Protein AF-A0A1Q6TX46-F1 (afdb_monomer_lite)

Sequence (164 aa):
MSKYYYIEENNKIIGFDTDKARLERIIAMPQYSHLEIKETERPIVNFEFADTDEYKQKQVSEREKKFRSEFFEIPNVGWYRKVPRGYSSAVESINTAFNAVSVMNSLPVDYLTFYTKPDFTKEEQCSEEWLIANQFKNKAMTKDEFMEFYTNFVTIWNNLEHLQ

Radius of gyration: 24.52 Å; chains: 1; bounding box: 48×32×68 Å

Foldseek 3Di:
DFQKKFKDDPNWTPDMDSDVVVVVVVCVDPVNVPIDIDTDPFDADPRDRCPDPVNLVVQLVVLVVVCVVQWDAQPPPAIDGQADPPGRGPVRLLVVQVVVCVVVQKRAKQSGKHFHDFPSSDPVCSDPVNRVVRIGIDHIGGNVRSVVSVVSVVVRVVVVVVVD

Secondary structure (DSSP, 8-state):
---EEEEEETTEEEEEES-HHHHHHHHTSGGGTT--EEEESS-EETTEETTSHHHHHHHHHHHHHHHHHHEEEETTTEEEESS-TTSS-HHHHHHHHHHHHHHHSEEPTTSSEEEPPP-TT-SGGGSHHHHHHTEEEPPPEEHHHHHHHHHHHHHHHHHHHTT-

Structure (mmCIF, N/CA/C/O backbone):
data_AF-A0A1Q6TX46-F1
#
_entry.id   AF-A0A1Q6TX46-F1
#
loop_
_atom_site.group_PDB
_atom_site.id
_atom_site.type_symbol
_atom_site.label_atom_id
_atom_site.label_alt_id
_atom_site.label_comp_id
_atom_site.label_asym_id
_atom_site.label_entity_id
_atom_site.label_seq_id
_atom_site.pdbx_PDB_ins_code
_atom_site.Cartn_x
_atom_site.Cartn_y
_atom_site.Cartn_z
_atom_site.occupancy
_atom_site.B_iso_or_equiv
_atom_site.auth_seq_id
_atom_site.auth_comp_id
_atom_site.auth_asym_id
_atom_site.auth_atom_id
_atom_site.pdbx_PDB_model_num
ATOM 1 N N . MET A 1 1 ? -21.840 -13.806 26.648 1.00 54.09 1 MET A N 1
ATOM 2 C CA . MET A 1 1 ? -20.919 -13.418 27.745 1.00 54.09 1 MET A CA 1
ATOM 3 C C . MET A 1 1 ? -20.291 -12.124 27.286 1.00 54.09 1 MET A C 1
ATOM 5 O O . MET A 1 1 ? -19.688 -12.133 26.220 1.00 54.09 1 MET A O 1
ATOM 9 N N . SER A 1 2 ? -20.451 -11.040 28.043 1.00 59.94 2 SER A N 1
ATOM 10 C CA . SER A 1 2 ? -19.916 -9.725 27.681 1.00 59.94 2 SER A CA 1
ATOM 11 C C . SER A 1 2 ? -18.405 -9.810 27.458 1.00 59.94 2 SER A C 1
ATOM 13 O O . SER A 1 2 ? -17.674 -10.275 28.332 1.00 59.94 2 SER A O 1
ATOM 15 N N . LYS A 1 3 ? -17.944 -9.418 26.264 1.00 83.88 3 LYS A N 1
ATOM 16 C CA . LYS A 1 3 ? -16.525 -9.497 25.876 1.00 83.88 3 LYS A CA 1
ATOM 17 C C . LYS A 1 3 ? -15.783 -8.192 26.167 1.00 83.88 3 LYS A C 1
ATOM 19 O O . LYS A 1 3 ? -14.573 -8.217 26.374 1.00 83.88 3 LYS A O 1
ATOM 24 N N . TYR A 1 4 ? -16.509 -7.076 26.203 1.00 92.25 4 TYR A N 1
ATOM 25 C CA . TYR A 1 4 ? -15.968 -5.744 26.432 1.00 92.25 4 TYR A CA 1
ATOM 26 C C . TYR A 1 4 ? -16.888 -4.929 27.343 1.00 92.25 4 TYR A C 1
ATOM 28 O O . TYR A 1 4 ? -18.115 -5.049 27.300 1.00 92.25 4 TYR A O 1
ATOM 36 N N . TYR A 1 5 ? -16.269 -4.058 28.126 1.00 94.81 5 TYR A N 1
ATOM 37 C CA . TYR A 1 5 ? -16.899 -3.004 28.905 1.00 94.81 5 TYR A CA 1
ATOM 38 C C . TYR A 1 5 ? -16.451 -1.664 28.335 1.00 94.81 5 TYR A C 1
ATOM 40 O O . TYR A 1 5 ? -15.313 -1.538 27.875 1.00 94.81 5 TYR A O 1
ATOM 48 N N . TYR A 1 6 ? -17.318 -0.657 28.357 1.00 96.06 6 TYR A N 1
ATOM 49 C CA . TYR A 1 6 ? -16.966 0.673 27.873 1.00 96.06 6 TYR A CA 1
ATOM 50 C C . TYR A 1 6 ? -17.749 1.781 28.571 1.00 96.06 6 TYR A C 1
ATOM 52 O O . TYR A 1 6 ? -18.819 1.553 29.127 1.00 96.06 6 TYR A O 1
ATOM 60 N N . ILE A 1 7 ? -17.191 2.986 28.536 1.00 95.38 7 ILE A N 1
ATOM 61 C CA . ILE A 1 7 ? -17.799 4.222 29.018 1.00 95.38 7 ILE A CA 1
ATOM 62 C C . ILE A 1 7 ? -17.943 5.151 27.816 1.00 95.38 7 ILE A C 1
ATOM 64 O O . ILE A 1 7 ? -17.030 5.268 26.991 1.00 95.38 7 ILE A O 1
ATOM 68 N N . GLU A 1 8 ? -19.087 5.814 27.721 1.00 94.25 8 GLU A N 1
ATOM 69 C CA . GLU A 1 8 ? -19.438 6.679 26.604 1.00 94.25 8 GLU A CA 1
ATOM 70 C C . GLU A 1 8 ? -19.903 8.041 27.109 1.00 94.25 8 GLU A C 1
ATOM 72 O O . GLU A 1 8 ? -20.722 8.124 28.022 1.00 94.25 8 GLU A O 1
ATOM 77 N N . GLU A 1 9 ? -19.414 9.104 26.483 1.00 93.56 9 GLU A N 1
ATOM 78 C CA . GLU A 1 9 ? -19.830 10.477 26.746 1.00 93.56 9 GLU A CA 1
ATOM 79 C C . GLU A 1 9 ? -19.992 11.207 25.407 1.00 93.56 9 GLU A C 1
ATOM 81 O O . GLU A 1 9 ? -19.149 11.081 24.519 1.00 93.56 9 GLU A O 1
ATOM 86 N N . ASN A 1 10 ? -21.088 11.952 25.228 1.00 91.75 10 ASN A N 1
ATOM 87 C CA . ASN A 1 10 ? -21.389 12.675 23.981 1.00 91.75 10 ASN A CA 1
ATOM 88 C C . ASN A 1 10 ? -21.309 11.796 22.711 1.00 91.75 10 ASN A C 1
ATOM 90 O O . ASN A 1 10 ? -20.747 12.211 21.695 1.00 91.75 10 ASN A O 1
ATOM 94 N N . ASN A 1 11 ? -21.863 10.579 22.774 1.00 88.75 11 ASN A N 1
ATOM 95 C CA . ASN A 1 11 ? -21.832 9.567 21.707 1.00 88.75 11 ASN A CA 1
ATOM 96 C C . ASN A 1 11 ? -20.417 9.134 21.269 1.00 88.75 11 ASN A C 1
ATOM 98 O O . ASN A 1 11 ? -20.208 8.729 20.124 1.00 88.75 11 ASN A O 1
ATOM 102 N N . LYS A 1 12 ? -19.420 9.254 22.155 1.00 92.19 12 LYS A N 1
ATOM 103 C CA . LYS A 1 12 ? -18.043 8.808 21.920 1.00 92.19 12 LYS A CA 1
ATOM 104 C C . LYS A 1 12 ? -17.590 7.890 23.038 1.00 92.19 12 LYS A C 1
ATOM 106 O O . LYS A 1 12 ? -17.790 8.193 24.213 1.00 92.19 12 LYS A O 1
ATOM 111 N N . ILE A 1 13 ? -16.942 6.786 22.677 1.00 94.38 13 ILE A N 1
ATOM 112 C CA . ILE A 1 13 ? -16.295 5.916 23.659 1.00 94.38 13 ILE A CA 1
ATOM 113 C C . ILE A 1 13 ? -15.096 6.682 24.222 1.00 94.38 13 ILE A C 1
ATOM 115 O O . ILE A 1 13 ? -14.230 7.121 23.472 1.00 94.38 13 ILE A O 1
ATOM 119 N N . ILE A 1 14 ? -15.046 6.852 25.539 1.00 93.50 14 ILE A N 1
ATOM 120 C CA . ILE A 1 14 ? -13.944 7.550 26.225 1.00 93.50 14 ILE A CA 1
ATOM 121 C C . ILE A 1 14 ? -13.065 6.594 27.039 1.00 93.50 14 ILE A C 1
ATOM 123 O O . ILE A 1 14 ? -11.975 6.955 27.472 1.00 93.50 14 ILE A O 1
ATOM 127 N N . GLY A 1 15 ? -13.523 5.357 27.225 1.00 93.31 15 GLY A N 1
ATOM 128 C CA . GLY A 1 15 ? -12.779 4.290 27.877 1.00 93.31 15 GLY A CA 1
ATOM 129 C C . GLY A 1 15 ? -13.393 2.940 27.539 1.00 93.31 15 GLY A C 1
ATOM 130 O O . GLY A 1 15 ? -14.611 2.825 27.444 1.00 93.31 15 GLY A O 1
ATOM 131 N N . PHE A 1 16 ? -12.562 1.923 27.342 1.00 94.81 16 PHE A N 1
ATOM 132 C CA . PHE A 1 16 ? -13.007 0.548 27.146 1.00 94.81 16 PHE A CA 1
ATOM 133 C C . PHE A 1 16 ? -11.955 -0.420 27.687 1.00 94.81 16 PHE A C 1
ATOM 135 O O . PHE A 1 16 ? -10.763 -0.122 27.648 1.00 94.81 16 PHE A O 1
ATOM 142 N N . ASP A 1 17 ? -12.390 -1.562 28.209 1.00 94.44 17 ASP A N 1
ATOM 143 C CA . ASP A 1 17 ? -11.508 -2.643 28.650 1.00 94.44 17 ASP A CA 1
ATOM 144 C C . ASP A 1 17 ? -12.273 -3.978 28.626 1.00 94.44 17 ASP A C 1
ATOM 146 O O . ASP A 1 17 ? -13.502 -4.022 28.599 1.00 94.44 17 ASP A O 1
ATOM 150 N N . THR A 1 18 ? -11.548 -5.088 28.627 1.00 93.44 18 THR A N 1
ATOM 151 C CA . THR A 1 18 ? -12.107 -6.431 28.835 1.00 93.44 18 THR A CA 1
ATOM 152 C C . THR A 1 18 ? -12.379 -6.736 30.313 1.00 93.44 18 THR A C 1
ATOM 154 O O . THR A 1 18 ? -13.125 -7.659 30.620 1.00 93.44 18 THR A O 1
ATOM 157 N N . ASP A 1 19 ? -11.787 -5.966 31.230 1.00 92.88 19 ASP A N 1
ATOM 158 C CA . ASP A 1 19 ? -11.953 -6.064 32.680 1.00 92.88 19 ASP A CA 1
ATOM 159 C C . ASP A 1 19 ? -12.718 -4.847 33.227 1.00 92.88 19 ASP A C 1
ATOM 161 O O . ASP A 1 19 ? -12.209 -3.721 33.272 1.00 92.88 19 ASP A O 1
ATOM 165 N N . LYS A 1 20 ? -13.945 -5.091 33.699 1.00 93.38 20 LYS A N 1
ATOM 166 C CA . LYS A 1 20 ? -14.835 -4.073 34.273 1.00 93.38 20 LYS A CA 1
ATOM 167 C C . LYS A 1 20 ? -14.189 -3.294 35.421 1.00 93.38 20 LYS A C 1
ATOM 169 O O . LYS A 1 20 ? -14.362 -2.078 35.495 1.00 93.38 20 LYS A O 1
ATOM 174 N N . ALA A 1 21 ? -13.388 -3.949 36.266 1.00 92.94 21 ALA A N 1
ATOM 175 C CA . ALA A 1 21 ? -12.792 -3.329 37.453 1.00 92.94 21 ALA A CA 1
ATOM 176 C C . ALA A 1 21 ? -11.781 -2.220 37.103 1.00 92.94 21 ALA A C 1
ATOM 178 O O . ALA A 1 21 ? -11.453 -1.351 37.918 1.00 92.94 21 ALA A O 1
ATOM 179 N N . ARG A 1 22 ? -11.251 -2.222 35.875 1.00 92.38 22 ARG A N 1
ATOM 180 C CA . ARG A 1 22 ? -10.415 -1.126 35.368 1.00 92.38 22 ARG A CA 1
ATOM 181 C C . ARG A 1 22 ? -11.236 0.118 35.070 1.00 92.38 22 ARG A C 1
ATOM 183 O O . ARG A 1 22 ? -10.794 1.210 35.414 1.00 92.38 22 ARG A O 1
ATOM 190 N N . LEU A 1 23 ? -12.428 -0.045 34.503 1.00 93.69 23 LEU A N 1
ATOM 191 C CA . LEU A 1 23 ? -13.332 1.067 34.219 1.00 93.69 23 LEU A CA 1
ATOM 192 C C . LEU A 1 23 ? -14.009 1.594 35.486 1.00 93.69 23 LEU A C 1
ATOM 194 O O . LEU A 1 23 ? -14.199 2.800 35.606 1.00 93.69 23 LEU A O 1
ATOM 198 N N . GLU A 1 24 ? -14.272 0.732 36.471 1.00 93.38 24 GLU A N 1
ATOM 199 C CA . GLU A 1 24 ? -14.789 1.137 37.789 1.00 93.38 24 GLU A CA 1
ATOM 200 C C . GLU A 1 24 ? -13.866 2.148 38.485 1.00 93.38 24 GLU A C 1
ATOM 202 O O . GLU A 1 24 ? -14.327 3.127 39.066 1.00 93.38 24 GLU A O 1
ATOM 207 N N . ARG A 1 25 ? -12.544 1.979 38.350 1.00 90.50 25 ARG A N 1
ATOM 208 C CA . ARG A 1 25 ? -11.558 2.948 38.858 1.00 90.50 25 ARG A CA 1
ATOM 209 C C . ARG A 1 25 ? -11.608 4.298 38.144 1.00 90.50 25 ARG A C 1
ATOM 211 O O . ARG A 1 25 ? -11.258 5.305 38.751 1.00 90.50 25 ARG A O 1
ATOM 218 N N . ILE A 1 26 ? -12.024 4.320 36.878 1.00 87.81 26 ILE A N 1
ATOM 219 C CA . ILE A 1 26 ? -12.166 5.552 36.094 1.00 87.81 26 ILE A CA 1
ATOM 220 C C . ILE A 1 26 ? -13.433 6.295 36.526 1.00 87.81 26 ILE A C 1
ATOM 222 O O . ILE A 1 26 ? -13.352 7.477 36.851 1.00 87.81 26 ILE A O 1
ATOM 226 N N . ILE A 1 27 ? -14.579 5.608 36.617 1.00 92.06 27 ILE A N 1
ATOM 227 C CA . ILE A 1 27 ? -15.845 6.235 37.046 1.00 92.06 27 ILE A CA 1
ATOM 228 C C . ILE A 1 27 ? -15.858 6.620 38.533 1.00 92.06 27 ILE A C 1
ATOM 230 O O . ILE A 1 27 ? -16.647 7.464 38.940 1.00 92.06 27 ILE A O 1
ATOM 234 N N . ALA A 1 28 ? -14.960 6.065 39.355 1.00 91.00 28 ALA A N 1
ATOM 235 C CA . ALA A 1 28 ? -14.777 6.500 40.742 1.00 91.00 28 ALA A CA 1
ATOM 236 C C . ALA A 1 28 ? -14.215 7.933 40.861 1.00 91.00 28 ALA A C 1
ATOM 238 O O . ALA A 1 28 ? -14.274 8.532 41.936 1.00 91.00 28 ALA A O 1
ATOM 239 N N . MET A 1 29 ? -13.660 8.497 39.781 1.00 89.25 29 MET A N 1
ATOM 240 C CA . MET A 1 29 ? -13.212 9.889 39.758 1.00 89.25 29 MET A CA 1
ATOM 241 C C . MET A 1 29 ? -14.426 10.832 39.686 1.00 89.25 29 MET A C 1
ATOM 243 O O . MET A 1 29 ? -15.305 10.608 38.853 1.00 89.25 29 MET A O 1
ATOM 247 N N . PRO A 1 30 ? -14.475 11.931 40.470 1.00 91.81 30 PRO A N 1
ATOM 248 C CA . PRO A 1 30 ? -15.638 12.825 40.514 1.00 91.81 30 PRO A CA 1
ATOM 249 C C . PRO A 1 30 ? -16.111 13.305 39.137 1.00 91.81 30 PRO A C 1
ATOM 251 O O . PRO A 1 30 ? -17.309 13.341 38.874 1.00 91.81 30 PRO A O 1
ATOM 254 N N . GLN A 1 31 ? -15.167 13.598 38.239 1.00 89.12 31 GLN A N 1
ATOM 255 C CA . GLN A 1 31 ? -15.426 14.081 36.879 1.00 89.12 31 GLN A CA 1
ATOM 256 C C . GLN A 1 31 ? -16.071 13.057 35.928 1.00 89.12 31 GLN A C 1
ATOM 258 O O . GLN A 1 31 ? -16.536 13.459 34.872 1.00 89.12 31 GLN A O 1
ATOM 263 N N . TYR A 1 32 ? -16.067 11.764 36.266 1.00 90.50 32 TYR A N 1
ATOM 264 C CA . TYR A 1 32 ? -16.650 10.682 35.459 1.00 90.50 32 TYR A CA 1
ATOM 265 C C . TYR A 1 32 ? -17.726 9.900 36.223 1.00 90.50 32 TYR A C 1
ATOM 267 O O . TYR A 1 32 ? -18.262 8.924 35.707 1.00 90.50 32 TYR A O 1
ATOM 275 N N . SER A 1 33 ? -18.052 10.329 37.444 1.00 89.69 33 SER A N 1
ATOM 276 C CA . SER A 1 33 ? -18.998 9.646 38.334 1.00 89.69 33 SER A CA 1
ATOM 277 C C . SER A 1 33 ? -20.444 9.651 37.835 1.00 89.69 33 SER A C 1
ATOM 279 O O . SER A 1 33 ? -21.242 8.823 38.268 1.00 89.69 33 SER A O 1
ATOM 281 N N . HIS A 1 34 ? -20.783 10.554 36.909 1.00 91.06 34 HIS A N 1
ATOM 282 C CA . HIS A 1 34 ? -22.079 10.593 36.225 1.00 91.06 34 HIS A CA 1
ATOM 283 C C . HIS A 1 34 ? -22.185 9.602 35.062 1.00 91.06 34 HIS A C 1
ATOM 285 O O . HIS A 1 34 ? -23.258 9.484 34.474 1.00 91.06 34 HIS A O 1
ATOM 291 N N . LEU A 1 35 ? -21.089 8.937 34.689 1.00 93.75 35 LEU A N 1
ATOM 292 C CA . LEU A 1 35 ? -21.047 8.038 33.544 1.00 93.75 35 LEU A CA 1
ATOM 293 C C . LEU A 1 35 ? -21.297 6.589 33.958 1.00 93.75 35 LEU A C 1
ATOM 295 O O . LEU A 1 35 ? -20.899 6.136 35.030 1.00 93.75 35 LEU A O 1
ATOM 299 N N . GLU A 1 36 ? -21.918 5.840 33.053 1.00 93.75 36 GLU A N 1
ATOM 300 C CA . GLU A 1 36 ? -22.241 4.431 33.258 1.00 93.75 36 GLU A CA 1
ATOM 301 C C . GLU A 1 36 ? -21.302 3.525 32.456 1.00 93.75 36 GLU A C 1
ATOM 303 O O . GLU A 1 36 ? -20.969 3.806 31.300 1.00 93.75 36 GLU A O 1
ATOM 308 N N . ILE A 1 37 ? -20.909 2.401 33.062 1.00 95.25 37 ILE A N 1
ATOM 309 C CA . ILE A 1 37 ? -20.203 1.329 32.356 1.00 95.25 37 ILE A CA 1
ATOM 310 C C . ILE A 1 37 ? -21.236 0.477 31.626 1.00 95.25 37 ILE A C 1
ATOM 312 O O . ILE A 1 37 ? -22.084 -0.166 32.245 1.00 95.25 37 ILE A O 1
ATOM 316 N N . LYS A 1 38 ? -21.118 0.439 30.305 1.00 94.88 38 LYS A N 1
ATOM 317 C CA . LYS A 1 38 ? -21.932 -0.373 29.407 1.00 94.88 38 LYS A CA 1
ATOM 318 C C . LYS A 1 38 ? -21.199 -1.668 29.064 1.00 94.88 38 LYS A C 1
ATOM 320 O O . LYS A 1 38 ? -19.968 -1.713 29.031 1.00 94.88 38 LYS A O 1
ATOM 325 N N . GLU A 1 39 ? -21.962 -2.718 28.782 1.00 94.88 39 GLU A N 1
ATOM 326 C CA . GLU A 1 39 ? -21.447 -4.030 28.382 1.00 94.88 39 GLU A CA 1
ATOM 327 C C . GLU A 1 39 ? -21.761 -4.300 26.913 1.00 94.88 39 GLU A C 1
ATOM 329 O O . GLU A 1 39 ? -22.822 -3.923 26.414 1.00 94.88 39 GLU A O 1
ATOM 334 N N . THR A 1 40 ? -20.844 -4.954 26.204 1.00 93.56 40 THR A N 1
ATOM 335 C CA . THR A 1 40 ? -21.043 -5.290 24.795 1.00 93.56 40 THR A CA 1
ATOM 336 C C . THR A 1 40 ? -20.238 -6.516 24.379 1.00 93.56 40 THR A C 1
ATOM 338 O O . THR A 1 40 ? -19.197 -6.854 24.948 1.00 93.56 40 THR A O 1
ATOM 341 N N . GLU A 1 41 ? -20.725 -7.197 23.350 1.00 93.50 41 GLU A N 1
ATOM 342 C CA . GLU A 1 41 ? -19.975 -8.238 22.644 1.00 93.50 41 GLU A CA 1
ATOM 343 C C . GLU A 1 41 ? -19.275 -7.682 21.391 1.00 93.50 41 GLU A C 1
ATOM 345 O O . GLU A 1 41 ? -18.408 -8.344 20.817 1.00 93.50 41 GLU A O 1
ATOM 350 N N . ARG A 1 42 ? -19.602 -6.444 20.993 1.00 92.94 42 ARG A N 1
ATOM 351 C CA . ARG A 1 42 ? -19.020 -5.775 19.826 1.00 92.94 42 ARG A CA 1
ATOM 352 C C . ARG A 1 42 ? -17.557 -5.410 20.095 1.00 92.94 42 ARG A C 1
ATOM 354 O O . ARG A 1 42 ? -17.264 -4.863 21.159 1.00 92.94 42 ARG A O 1
ATOM 361 N N . PRO A 1 43 ? -16.634 -5.675 19.157 1.00 91.81 43 PRO A N 1
ATOM 362 C CA . PRO A 1 43 ? -15.234 -5.314 19.323 1.00 91.81 43 PRO A CA 1
ATOM 363 C C . PRO A 1 43 ? -15.063 -3.794 19.335 1.00 91.81 43 PRO A C 1
ATOM 365 O O . PRO A 1 43 ? -15.632 -3.098 18.497 1.00 91.81 43 PRO A O 1
ATOM 368 N N . ILE A 1 44 ? -14.246 -3.291 20.261 1.00 91.81 44 ILE A N 1
ATOM 369 C CA . ILE A 1 44 ? -13.863 -1.878 20.335 1.00 91.81 44 ILE A CA 1
ATOM 370 C C . ILE A 1 44 ? -12.359 -1.778 20.082 1.00 91.81 44 ILE A C 1
ATOM 372 O O . ILE A 1 44 ? -11.572 -2.470 20.728 1.00 91.81 44 ILE A O 1
ATOM 376 N N . VAL A 1 45 ? -11.963 -0.929 19.136 1.00 89.31 45 VAL A N 1
ATOM 377 C CA . VAL A 1 45 ? -10.565 -0.640 18.796 1.00 89.31 45 VAL A CA 1
ATOM 378 C C . VAL A 1 45 ? -10.436 0.860 18.579 1.00 89.31 45 VAL A C 1
ATOM 380 O O . VAL A 1 45 ? -11.272 1.458 17.909 1.00 89.31 45 VAL A O 1
ATOM 383 N N . ASN A 1 46 ? -9.396 1.480 19.142 1.00 89.25 46 ASN A N 1
ATOM 384 C CA . ASN A 1 46 ? -9.166 2.926 19.037 1.00 89.25 46 ASN A CA 1
ATOM 385 C C . ASN A 1 46 ? -10.411 3.765 19.384 1.00 89.25 46 ASN A C 1
ATOM 387 O O . ASN A 1 46 ? -10.695 4.749 18.709 1.00 89.25 46 ASN A O 1
ATOM 391 N N . PHE A 1 47 ? -11.141 3.375 20.437 1.00 91.75 47 PHE A N 1
ATOM 392 C CA . PHE A 1 47 ? -12.355 4.065 20.899 1.00 91.75 47 PHE A CA 1
ATOM 393 C C . PHE A 1 47 ? -13.516 4.084 19.879 1.00 91.75 47 PHE A C 1
ATOM 395 O O . PHE A 1 47 ? -14.426 4.903 19.978 1.00 91.75 47 PHE A O 1
ATOM 402 N N . GLU A 1 48 ? -13.525 3.158 18.920 1.00 92.00 48 GLU A N 1
ATOM 403 C CA . GLU A 1 48 ? -14.592 2.985 17.932 1.00 92.00 48 GLU A CA 1
ATOM 404 C C . GLU A 1 48 ? -15.029 1.512 17.886 1.00 92.00 48 GLU A C 1
ATOM 406 O O . GLU A 1 48 ? -14.242 0.601 18.163 1.00 92.00 48 GLU A O 1
ATOM 411 N N . PHE A 1 49 ? -16.291 1.253 17.538 1.00 92.81 49 PHE A N 1
ATOM 412 C CA . PHE A 1 49 ? -16.759 -0.113 17.306 1.00 92.81 49 PHE A CA 1
ATOM 413 C C . PHE A 1 49 ? -16.189 -0.646 15.987 1.00 92.81 49 PHE A C 1
ATOM 415 O O . PHE A 1 49 ? -16.520 -0.147 14.915 1.00 92.81 49 PHE A O 1
ATOM 422 N N . ALA A 1 50 ? -15.356 -1.681 16.062 1.00 90.50 50 ALA A N 1
ATOM 423 C CA . ALA A 1 50 ? -14.595 -2.185 14.920 1.00 90.50 50 ALA A CA 1
ATOM 424 C C . ALA A 1 50 ? -15.418 -3.056 13.950 1.00 90.50 50 ALA A C 1
ATOM 426 O O . ALA A 1 50 ? -14.940 -3.446 12.884 1.00 90.50 50 ALA A O 1
ATOM 427 N N . ASP A 1 51 ? -16.655 -3.392 14.313 1.00 89.94 51 ASP A N 1
ATOM 428 C CA . ASP A 1 51 ? -17.579 -4.167 13.487 1.00 89.94 51 ASP A CA 1
ATOM 429 C C . ASP A 1 51 ? -18.406 -3.306 12.518 1.00 89.94 51 ASP A C 1
ATOM 431 O O . ASP A 1 51 ? -19.025 -3.867 11.607 1.00 89.94 51 ASP A O 1
ATOM 435 N N . THR A 1 52 ? -18.386 -1.975 12.658 1.00 90.31 52 THR A N 1
ATOM 436 C CA . THR A 1 52 ? -19.124 -1.061 11.776 1.00 90.31 52 THR A CA 1
ATOM 437 C C . THR A 1 52 ? -18.499 -0.980 10.388 1.00 90.31 52 THR A C 1
ATOM 439 O O . THR A 1 52 ? -17.284 -1.110 10.208 1.00 90.31 52 THR A O 1
ATOM 442 N N . ASP A 1 53 ? -19.337 -0.730 9.384 1.00 90.94 53 ASP A N 1
ATOM 443 C CA . ASP A 1 53 ? -18.863 -0.508 8.016 1.00 90.94 53 ASP A CA 1
ATOM 444 C C . ASP A 1 53 ? -18.033 0.774 7.910 1.00 90.94 53 ASP A C 1
ATOM 446 O O . ASP A 1 53 ? -17.033 0.801 7.198 1.00 90.94 53 ASP A O 1
ATOM 450 N N . GLU A 1 54 ? -18.387 1.805 8.677 1.00 89.56 54 GLU A N 1
ATOM 451 C CA . GLU A 1 54 ? -17.659 3.076 8.752 1.00 89.56 54 GLU A CA 1
ATOM 452 C C . GLU A 1 54 ? -16.214 2.872 9.221 1.00 89.56 54 GLU A C 1
ATOM 454 O O . GLU A 1 54 ? -15.278 3.351 8.576 1.00 89.56 54 GLU A O 1
ATOM 459 N N . TYR A 1 55 ? -16.012 2.100 10.295 1.00 90.50 55 TYR A N 1
ATOM 460 C CA . TYR A 1 55 ? -14.678 1.781 10.798 1.00 90.50 55 TYR A CA 1
ATOM 461 C C . TYR A 1 55 ? -13.875 0.987 9.764 1.00 90.50 55 TYR A C 1
ATOM 463 O O . TYR A 1 55 ? -12.733 1.330 9.452 1.00 90.50 55 TYR A O 1
ATOM 471 N N . LYS A 1 56 ? -14.482 -0.048 9.171 1.00 90.56 56 LYS A N 1
ATOM 472 C CA . LYS A 1 56 ? -13.835 -0.873 8.139 1.00 90.56 56 LYS A CA 1
ATOM 473 C C . LYS A 1 56 ? -13.428 -0.038 6.924 1.00 90.56 56 LYS A C 1
ATOM 475 O O . LYS A 1 56 ? -12.302 -0.168 6.448 1.00 90.56 56 LYS A O 1
ATOM 480 N N . GLN A 1 57 ? -14.298 0.852 6.447 1.00 92.75 57 GLN A N 1
ATOM 481 C CA . GLN A 1 57 ? -14.004 1.756 5.331 1.00 92.75 57 GLN A CA 1
ATOM 482 C C . GLN A 1 57 ? -12.892 2.752 5.673 1.00 92.75 57 GLN A C 1
ATOM 484 O O . GLN A 1 57 ? -12.013 2.997 4.844 1.00 92.75 57 GLN A O 1
ATOM 489 N N . LYS A 1 58 ? -12.881 3.291 6.898 1.00 92.62 58 LYS A N 1
ATOM 490 C CA . LYS A 1 58 ? -11.803 4.161 7.382 1.00 92.62 58 LYS A CA 1
ATOM 491 C C . LYS A 1 58 ? -10.461 3.432 7.376 1.00 92.62 58 LYS A C 1
ATOM 493 O O . LYS A 1 58 ? -9.503 3.961 6.821 1.00 92.62 58 LYS A O 1
ATOM 498 N N . GLN A 1 59 ? -10.409 2.198 7.883 1.00 92.75 59 GLN A N 1
ATOM 499 C CA . GLN A 1 59 ? -9.192 1.379 7.860 1.00 92.75 59 GLN A CA 1
ATOM 500 C C . GLN A 1 59 ? -8.706 1.089 6.434 1.00 92.75 59 GLN A C 1
ATOM 502 O O . GLN A 1 59 ? -7.519 1.229 6.147 1.00 92.75 59 GLN A O 1
ATOM 507 N N . VAL A 1 60 ? -9.614 0.753 5.512 1.00 95.12 60 VAL A N 1
ATOM 508 C CA . VAL A 1 60 ? -9.288 0.582 4.085 1.00 95.12 60 VAL A CA 1
ATOM 509 C C . VAL A 1 60 ? -8.683 1.862 3.503 1.00 95.12 60 VAL A C 1
ATOM 511 O O . VAL A 1 60 ? -7.634 1.812 2.860 1.00 95.12 60 VAL A O 1
ATOM 514 N N . SER A 1 61 ? -9.304 3.016 3.762 1.00 95.50 61 SER A N 1
ATOM 515 C CA . SER A 1 61 ? -8.827 4.312 3.269 1.00 95.50 61 SER A CA 1
ATOM 516 C C . SER A 1 61 ? -7.460 4.689 3.847 1.00 95.50 61 SER A C 1
ATOM 518 O O . SER A 1 61 ? -6.602 5.188 3.122 1.00 95.50 61 SER A O 1
ATOM 520 N N . GLU A 1 62 ? -7.226 4.440 5.136 1.00 94.88 62 GLU A N 1
ATOM 521 C CA . GLU A 1 62 ? -5.939 4.693 5.794 1.00 94.88 62 GLU A CA 1
ATOM 522 C C . GLU A 1 62 ? -4.826 3.809 5.219 1.00 94.88 62 GLU A C 1
ATOM 524 O O . GLU A 1 62 ? -3.747 4.314 4.894 1.00 94.88 62 GLU A O 1
ATOM 529 N N . ARG A 1 63 ? -5.099 2.514 5.011 1.00 95.50 63 ARG A N 1
ATOM 530 C CA . ARG A 1 63 ? -4.164 1.575 4.370 1.00 95.50 63 ARG A CA 1
ATOM 531 C C . ARG A 1 63 ? -3.836 1.998 2.942 1.00 95.50 63 ARG A C 1
ATOM 533 O O . ARG A 1 63 ? -2.662 2.036 2.575 1.00 95.50 63 ARG A O 1
ATOM 540 N N . GLU A 1 64 ? -4.842 2.385 2.158 1.00 97.06 64 GLU A N 1
ATOM 541 C CA . GLU A 1 64 ? -4.635 2.879 0.795 1.00 97.06 64 GLU A CA 1
ATOM 542 C C . GLU A 1 64 ? -3.800 4.167 0.777 1.00 97.06 64 GLU A C 1
ATOM 544 O O . GLU A 1 64 ? -2.857 4.276 -0.008 1.00 97.06 64 GLU A O 1
ATOM 549 N N . LYS A 1 65 ? -4.100 5.133 1.653 1.00 95.81 65 LYS A N 1
ATOM 550 C CA . LYS A 1 65 ? -3.336 6.387 1.764 1.00 95.81 65 LYS A CA 1
ATOM 551 C C . LYS A 1 65 ? -1.879 6.128 2.119 1.00 95.81 65 LYS A C 1
ATOM 553 O O . LYS A 1 65 ? -0.999 6.708 1.487 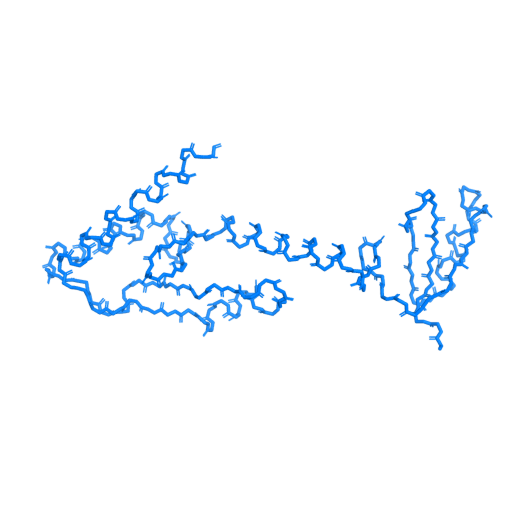1.00 95.81 65 LYS A O 1
ATOM 558 N N . LYS A 1 66 ? -1.624 5.248 3.091 1.00 95.38 66 LYS A N 1
ATOM 559 C CA . LYS A 1 66 ? -0.265 4.859 3.480 1.00 95.38 66 LYS A CA 1
ATOM 560 C C . LYS A 1 66 ? 0.470 4.185 2.324 1.00 95.38 66 LYS A C 1
ATOM 562 O O . LYS A 1 66 ? 1.592 4.549 2.012 1.00 95.38 66 LYS A O 1
ATOM 567 N N . PHE A 1 67 ? -0.167 3.250 1.628 1.00 96.56 67 PHE A N 1
ATOM 568 C CA . PHE A 1 67 ? 0.462 2.615 0.474 1.00 96.56 67 PHE A CA 1
ATOM 569 C C . PHE A 1 67 ? 0.771 3.632 -0.640 1.00 96.56 67 PHE A C 1
ATOM 571 O O . PHE A 1 67 ? 1.878 3.673 -1.166 1.00 96.56 67 PHE A O 1
ATOM 578 N N . ARG A 1 68 ? -0.159 4.534 -0.966 1.00 94.81 68 ARG A N 1
ATOM 579 C CA . ARG A 1 68 ? 0.047 5.574 -1.993 1.00 94.81 68 ARG A CA 1
ATOM 580 C C . ARG A 1 68 ? 1.040 6.670 -1.586 1.00 94.81 68 ARG A C 1
ATOM 582 O O . ARG A 1 68 ? 1.546 7.389 -2.455 1.00 94.81 68 ARG A O 1
ATOM 589 N N . SER A 1 69 ? 1.338 6.835 -0.297 1.00 94.12 69 SER A N 1
ATOM 590 C CA . SER A 1 69 ? 2.403 7.749 0.123 1.00 94.12 69 SER A CA 1
ATOM 591 C C . SER A 1 69 ? 3.780 7.189 -0.240 1.00 94.12 69 SER A C 1
ATOM 593 O O . SER A 1 69 ? 4.647 7.967 -0.632 1.00 94.12 69 SER A O 1
ATOM 595 N N . GLU A 1 70 ? 3.945 5.865 -0.238 1.00 95.25 70 GLU A N 1
ATOM 596 C CA . GLU A 1 70 ? 5.214 5.173 -0.495 1.00 95.25 70 GLU A CA 1
ATOM 597 C C . GLU A 1 70 ? 5.359 4.637 -1.931 1.00 95.25 70 GLU A C 1
ATOM 599 O O . GLU A 1 70 ? 6.479 4.468 -2.419 1.00 95.25 70 GLU A O 1
ATOM 604 N N . PHE A 1 71 ? 4.248 4.392 -2.627 1.00 96.25 71 PHE A N 1
ATOM 605 C CA . PHE A 1 71 ? 4.215 3.770 -3.950 1.00 96.25 71 PHE A CA 1
ATOM 606 C C . PHE A 1 71 ? 3.408 4.593 -4.954 1.00 96.25 71 PHE A C 1
ATOM 608 O O . PHE A 1 71 ? 2.559 5.410 -4.596 1.00 96.25 71 PHE A O 1
ATOM 615 N N . PHE A 1 72 ? 3.652 4.344 -6.235 1.00 95.56 72 PHE A N 1
ATOM 616 C CA . PHE A 1 72 ? 2.842 4.852 -7.334 1.00 95.56 72 PHE A CA 1
ATOM 617 C C . PHE A 1 72 ? 2.683 3.788 -8.417 1.00 95.56 72 PHE A C 1
ATOM 619 O O . PHE A 1 72 ? 3.498 2.873 -8.539 1.00 95.56 72 PHE A O 1
ATOM 626 N N . GLU A 1 73 ? 1.600 3.887 -9.174 1.00 95.31 73 GLU A N 1
ATOM 627 C CA . GLU A 1 73 ? 1.276 2.931 -10.224 1.00 95.31 73 GLU A CA 1
ATOM 628 C C . GLU A 1 73 ? 1.949 3.327 -11.537 1.00 95.31 73 GLU A C 1
ATOM 630 O O . GLU A 1 73 ? 1.890 4.483 -11.952 1.00 95.31 73 GLU A O 1
ATOM 635 N N . ILE A 1 74 ? 2.559 2.349 -12.201 1.00 92.81 74 ILE A N 1
ATOM 636 C CA . ILE A 1 74 ? 3.005 2.434 -13.586 1.00 92.81 74 ILE A CA 1
ATOM 637 C C . ILE A 1 74 ? 2.019 1.595 -14.416 1.00 92.81 74 ILE A C 1
ATOM 639 O O . ILE A 1 74 ? 1.981 0.368 -14.254 1.00 92.81 74 ILE A O 1
ATOM 643 N N . PRO A 1 75 ? 1.201 2.228 -15.280 1.00 88.94 75 PRO A N 1
ATOM 644 C CA . PRO A 1 75 ? 0.178 1.566 -16.077 1.00 88.94 75 PRO A CA 1
ATOM 645 C C . PRO A 1 75 ? 0.723 0.362 -16.834 1.00 88.94 75 PRO A C 1
ATOM 647 O O . PRO A 1 75 ? 1.814 0.416 -17.396 1.00 88.94 75 PRO A O 1
ATOM 650 N N . ASN A 1 76 ? -0.055 -0.720 -16.853 1.00 87.69 76 ASN A N 1
ATOM 651 C CA . ASN A 1 76 ? 0.279 -1.990 -17.510 1.00 87.69 76 ASN A CA 1
ATOM 652 C C . ASN A 1 76 ? 1.547 -2.692 -16.987 1.00 87.69 76 ASN A C 1
ATOM 654 O O . ASN A 1 76 ? 1.925 -3.730 -17.526 1.00 87.69 76 ASN A O 1
ATOM 658 N N . VAL A 1 77 ? 2.179 -2.168 -15.931 1.00 92.94 77 VAL A N 1
ATOM 659 C CA . VAL A 1 77 ? 3.356 -2.772 -15.300 1.00 92.94 77 VAL A CA 1
ATOM 660 C C . VAL A 1 77 ? 3.027 -3.200 -13.880 1.00 92.94 77 VAL A C 1
ATOM 662 O O . VAL A 1 77 ? 3.068 -4.388 -13.591 1.00 92.94 77 VAL A O 1
ATOM 665 N N . GLY A 1 78 ? 2.671 -2.262 -13.002 1.00 94.75 78 GLY A N 1
ATOM 666 C CA . GLY A 1 78 ? 2.394 -2.515 -11.588 1.00 94.75 78 GLY A CA 1
ATOM 667 C C . GLY A 1 78 ? 2.801 -1.341 -10.708 1.00 94.75 78 GLY A C 1
ATOM 668 O O . GLY A 1 78 ? 2.939 -0.218 -11.182 1.00 94.75 78 GLY A O 1
ATOM 669 N N . TRP A 1 79 ? 3.004 -1.587 -9.416 1.00 97.00 79 TRP A N 1
ATOM 670 C CA . TRP A 1 79 ? 3.360 -0.536 -8.466 1.00 97.00 79 TRP A CA 1
ATOM 671 C C . TRP A 1 79 ? 4.865 -0.439 -8.271 1.00 97.00 79 TRP A C 1
ATOM 673 O O . TRP A 1 79 ? 5.552 -1.449 -8.140 1.00 97.00 79 TRP A O 1
ATOM 683 N N . TYR A 1 80 ? 5.373 0.785 -8.218 1.00 96.81 80 TYR A N 1
ATOM 684 C CA . TYR A 1 80 ? 6.778 1.082 -7.991 1.00 96.81 80 TYR A CA 1
ATOM 685 C C . TYR A 1 80 ? 6.944 1.895 -6.714 1.00 96.81 80 TYR A C 1
ATOM 687 O O . TYR A 1 80 ? 6.129 2.767 -6.402 1.00 96.81 80 TYR A O 1
ATOM 695 N N . ARG A 1 81 ? 7.995 1.601 -5.947 1.00 96.19 81 ARG A N 1
ATOM 696 C CA . ARG A 1 81 ? 8.282 2.325 -4.705 1.00 96.19 81 ARG A CA 1
ATOM 697 C C . ARG A 1 81 ? 8.902 3.680 -5.050 1.00 96.19 81 ARG A C 1
ATOM 699 O O . ARG A 1 81 ? 9.814 3.744 -5.870 1.00 96.19 81 ARG A O 1
ATOM 706 N N . LYS A 1 82 ? 8.455 4.759 -4.404 1.00 95.75 82 LYS A N 1
ATOM 707 C CA . LYS A 1 82 ? 9.026 6.109 -4.581 1.00 95.75 82 LYS A CA 1
ATOM 708 C C . LYS A 1 82 ? 10.487 6.186 -4.141 1.00 95.75 82 LYS A C 1
ATOM 710 O O . LYS A 1 82 ? 11.258 6.942 -4.721 1.00 95.75 82 LYS A O 1
ATOM 715 N N . VAL A 1 83 ? 10.867 5.365 -3.161 1.00 95.56 83 VAL A N 1
ATOM 716 C CA . VAL A 1 83 ? 12.251 5.167 -2.707 1.00 95.56 83 VAL A CA 1
ATOM 717 C C . VAL A 1 83 ? 12.558 3.663 -2.703 1.00 95.56 83 VAL A C 1
ATOM 719 O O . VAL A 1 83 ? 12.326 2.987 -1.698 1.00 95.56 83 VAL A O 1
ATOM 722 N N . PRO A 1 84 ? 12.990 3.084 -3.839 1.00 94.88 84 PRO A N 1
ATOM 723 C CA . PRO A 1 84 ? 13.369 1.675 -3.913 1.00 94.88 84 PRO A CA 1
ATOM 724 C C . PRO A 1 84 ? 14.552 1.347 -2.992 1.00 94.88 84 PRO A C 1
ATOM 726 O O . PRO A 1 84 ? 15.420 2.184 -2.752 1.00 94.88 84 PRO A O 1
ATOM 729 N N . ARG A 1 85 ? 14.625 0.106 -2.492 1.00 89.88 85 ARG A N 1
ATOM 730 C CA . ARG A 1 85 ? 15.738 -0.323 -1.627 1.00 89.88 85 ARG A CA 1
ATOM 731 C C . ARG A 1 85 ? 17.077 -0.168 -2.353 1.00 89.88 85 ARG A C 1
ATOM 733 O O . ARG A 1 85 ? 17.228 -0.660 -3.466 1.00 89.88 85 ARG A O 1
ATOM 740 N N . GLY A 1 86 ? 18.041 0.468 -1.690 1.00 92.19 86 GLY A N 1
ATOM 741 C CA . GLY A 1 86 ? 19.372 0.718 -2.252 1.00 92.19 86 GLY A CA 1
ATOM 742 C C . GLY A 1 86 ? 19.469 1.960 -3.144 1.00 92.19 86 GLY A C 1
ATOM 743 O O . GLY A 1 86 ? 20.541 2.205 -3.683 1.00 92.19 86 GLY A O 1
ATOM 744 N N . TYR A 1 87 ? 18.395 2.743 -3.271 1.00 94.88 87 TYR A N 1
ATOM 745 C CA . TYR A 1 87 ? 18.367 4.001 -4.016 1.00 94.88 87 TYR A CA 1
ATOM 746 C C . TYR A 1 87 ? 17.776 5.122 -3.159 1.00 94.88 87 TYR A C 1
ATOM 748 O O . TYR A 1 87 ? 16.975 4.878 -2.257 1.00 94.88 87 TYR A O 1
ATOM 756 N N . SER A 1 88 ? 18.136 6.362 -3.469 1.00 94.50 88 SER A N 1
ATOM 757 C CA . SER A 1 88 ? 17.617 7.561 -2.801 1.00 94.50 88 SER A CA 1
ATOM 758 C C . SER A 1 88 ? 16.262 7.989 -3.368 1.00 94.50 88 SER A C 1
ATOM 760 O O . SER A 1 88 ? 15.506 8.693 -2.707 1.00 94.50 88 SER A O 1
ATOM 762 N N . SER A 1 89 ? 15.944 7.578 -4.600 1.00 95.25 89 SER A N 1
ATOM 763 C CA . SER A 1 89 ? 14.671 7.870 -5.264 1.00 95.25 89 SER A CA 1
ATOM 764 C C . SER A 1 89 ? 14.365 6.881 -6.389 1.00 95.25 89 SER A C 1
ATOM 766 O O . SER A 1 89 ? 15.250 6.200 -6.917 1.00 95.25 89 SER A O 1
ATOM 768 N N . ALA A 1 90 ? 13.102 6.841 -6.810 1.00 95.56 90 ALA A N 1
ATOM 769 C CA . ALA A 1 90 ? 12.685 6.106 -7.995 1.00 95.56 90 ALA A CA 1
ATOM 770 C C . ALA A 1 90 ? 13.405 6.612 -9.255 1.00 95.56 90 ALA A C 1
ATOM 772 O O . ALA A 1 90 ? 13.802 5.804 -10.088 1.00 95.56 90 ALA A O 1
ATOM 773 N N . VAL A 1 91 ? 13.639 7.925 -9.364 1.00 94.62 91 VAL A N 1
ATOM 774 C CA . VAL A 1 91 ? 14.358 8.542 -10.492 1.00 94.62 91 VAL A CA 1
ATOM 775 C C . VAL A 1 91 ? 15.794 8.033 -10.581 1.00 94.62 91 VAL A C 1
ATOM 777 O O . VAL A 1 91 ? 16.236 7.639 -11.655 1.00 94.62 91 VAL A O 1
ATOM 780 N N . GLU A 1 92 ? 16.516 7.983 -9.461 1.00 95.38 92 GLU A N 1
ATOM 781 C CA . GLU A 1 92 ? 17.882 7.444 -9.421 1.00 95.38 92 GLU A CA 1
ATOM 782 C C . GLU A 1 92 ? 17.921 5.977 -9.874 1.00 95.38 92 GLU A C 1
ATOM 784 O O . GLU A 1 92 ? 18.759 5.581 -10.690 1.00 95.38 92 GLU A O 1
ATOM 789 N N . SER A 1 93 ? 16.966 5.181 -9.393 1.00 96.50 93 SER A N 1
ATOM 790 C CA . SER A 1 93 ? 16.832 3.774 -9.761 1.00 96.50 93 SER A CA 1
ATOM 791 C C . SER A 1 93 ? 16.560 3.588 -11.260 1.00 96.50 93 SER A C 1
ATOM 793 O O . SER A 1 93 ? 17.256 2.820 -11.929 1.00 96.50 93 SER A O 1
ATOM 795 N N . ILE A 1 94 ? 15.620 4.348 -11.828 1.00 96.38 94 ILE A N 1
ATOM 796 C CA . ILE A 1 94 ? 15.299 4.282 -13.259 1.00 96.38 94 ILE A CA 1
ATOM 797 C C . ILE A 1 94 ? 16.4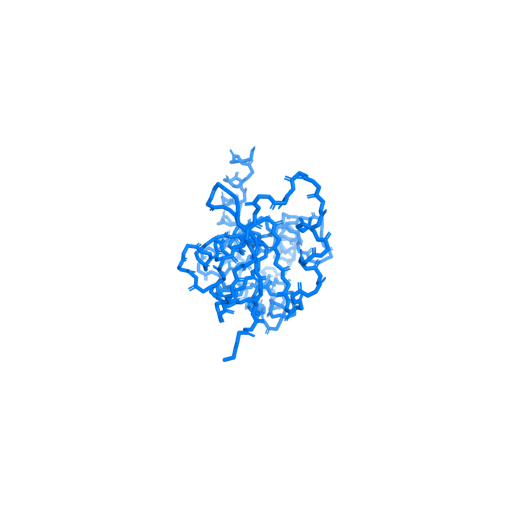40 4.825 -14.132 1.00 96.38 94 ILE A C 1
ATOM 799 O O . ILE A 1 94 ? 16.732 4.241 -15.173 1.00 96.38 94 ILE A O 1
ATOM 803 N N . ASN A 1 95 ? 17.150 5.875 -13.713 1.00 95.12 95 ASN A N 1
ATOM 804 C CA . ASN A 1 95 ? 18.326 6.376 -14.437 1.00 95.12 95 ASN A CA 1
ATOM 805 C C . ASN A 1 95 ? 19.470 5.350 -14.453 1.00 95.12 95 ASN A C 1
ATOM 807 O O . ASN A 1 95 ? 20.196 5.234 -15.440 1.00 95.12 95 ASN A O 1
ATOM 811 N N . THR A 1 96 ? 19.602 4.555 -13.391 1.00 96.12 96 THR A N 1
ATOM 812 C CA . THR A 1 96 ? 20.546 3.431 -13.359 1.00 96.12 96 THR A CA 1
ATOM 813 C C . THR A 1 96 ? 20.180 2.381 -14.417 1.00 96.12 96 THR A C 1
ATOM 815 O O . THR A 1 96 ? 21.043 1.961 -15.190 1.00 96.12 96 THR A O 1
ATOM 818 N N . ALA A 1 97 ? 18.892 2.036 -14.537 1.00 96.56 97 ALA A N 1
ATOM 819 C CA . ALA A 1 97 ? 18.386 1.163 -15.602 1.00 96.56 97 ALA A CA 1
ATOM 820 C C . ALA A 1 97 ? 18.577 1.765 -17.006 1.00 96.56 97 ALA A C 1
ATOM 822 O O . ALA A 1 97 ? 18.965 1.061 -17.936 1.00 96.56 97 ALA A O 1
ATOM 823 N N . PHE A 1 98 ? 18.393 3.077 -17.155 1.00 96.81 98 PHE A N 1
ATOM 824 C CA . PHE A 1 98 ? 18.624 3.789 -18.412 1.00 96.81 98 PHE A CA 1
ATOM 825 C C . PHE A 1 98 ? 20.084 3.688 -18.874 1.00 96.81 98 PHE A C 1
ATOM 827 O O . PHE A 1 98 ? 20.359 3.418 -20.047 1.00 96.81 98 PHE A O 1
ATOM 834 N N . ASN A 1 99 ? 21.037 3.854 -17.954 1.00 96.06 99 ASN A N 1
ATOM 835 C CA . ASN A 1 99 ? 22.461 3.700 -18.253 1.00 96.06 99 ASN A CA 1
ATOM 836 C C . ASN A 1 99 ? 22.791 2.263 -18.677 1.00 96.06 99 ASN A C 1
ATOM 838 O O . ASN A 1 99 ? 23.507 2.057 -19.657 1.00 96.06 99 ASN A O 1
ATOM 842 N N . ALA A 1 100 ? 22.221 1.271 -17.988 1.00 94.94 100 ALA A N 1
ATOM 843 C CA . ALA A 1 100 ? 22.344 -0.136 -18.354 1.00 94.94 100 ALA A CA 1
ATOM 844 C C . ALA A 1 100 ? 21.841 -0.405 -19.785 1.00 94.94 100 ALA A C 1
ATOM 846 O O . ALA A 1 100 ? 22.562 -0.999 -20.587 1.00 94.94 100 ALA A O 1
ATOM 847 N N . VAL A 1 101 ? 20.662 0.110 -20.141 1.00 97.31 101 VAL A N 1
ATOM 848 C CA . VAL A 1 101 ? 20.091 -0.004 -21.495 1.00 97.31 101 VAL A CA 1
ATOM 849 C C . VAL A 1 101 ? 20.949 0.710 -22.534 1.00 97.31 101 VAL A C 1
ATOM 851 O O . VAL A 1 101 ? 21.130 0.197 -23.635 1.00 97.31 101 VAL A O 1
ATOM 854 N N . SER A 1 102 ? 21.520 1.865 -22.194 1.00 95.25 102 SER A N 1
ATOM 855 C CA . SER A 1 102 ? 22.385 2.626 -23.102 1.00 95.25 102 SER A CA 1
ATOM 856 C C . SER A 1 102 ? 23.657 1.862 -23.481 1.00 95.25 102 SER A C 1
ATOM 858 O O . SER A 1 102 ? 24.123 1.984 -24.611 1.00 95.25 102 SER A O 1
ATOM 860 N N . VAL A 1 103 ? 24.193 1.049 -22.565 1.00 96.31 103 VAL A N 1
ATOM 861 C CA . VAL A 1 103 ? 25.393 0.228 -22.794 1.00 96.31 103 VAL A CA 1
ATOM 862 C C . VAL A 1 103 ? 25.052 -1.119 -23.438 1.00 96.31 103 VAL A C 1
ATOM 864 O O . VAL A 1 103 ? 25.742 -1.554 -24.356 1.00 96.31 103 VAL A O 1
ATOM 867 N N . MET A 1 104 ? 23.997 -1.790 -22.970 1.00 95.31 104 MET A N 1
ATOM 868 C CA . MET A 1 104 ? 23.648 -3.162 -23.376 1.00 95.31 104 MET A CA 1
ATOM 869 C C . MET A 1 104 ? 22.614 -3.232 -24.507 1.00 95.31 104 MET A C 1
ATOM 871 O O . MET A 1 104 ? 22.238 -4.321 -24.939 1.00 95.31 104 MET A O 1
ATOM 875 N N . ASN A 1 105 ? 22.109 -2.082 -24.960 1.00 96.12 105 ASN A N 1
ATOM 876 C CA . ASN A 1 105 ? 21.016 -1.947 -25.927 1.00 96.12 105 ASN A CA 1
ATOM 877 C C . ASN A 1 105 ? 19.725 -2.706 -25.537 1.00 96.12 105 ASN A C 1
ATOM 879 O O . ASN A 1 105 ? 18.890 -3.018 -26.386 1.00 96.12 105 ASN A O 1
ATOM 883 N N . SER A 1 106 ? 19.577 -3.033 -24.252 1.00 96.62 106 SER A N 1
ATOM 884 C CA . SER A 1 106 ? 18.450 -3.762 -23.667 1.00 96.62 106 SER A CA 1
ATOM 885 C C . SER A 1 106 ? 18.489 -3.658 -22.141 1.00 96.62 106 SER A C 1
ATOM 887 O O . SER A 1 106 ? 19.549 -3.426 -21.554 1.00 96.62 106 SER A O 1
ATOM 889 N N . LEU A 1 107 ? 17.337 -3.837 -21.496 1.00 97.56 107 LEU A N 1
ATOM 890 C CA . LEU A 1 107 ? 17.245 -4.040 -20.055 1.00 97.56 107 LEU A CA 1
ATOM 891 C C . LEU A 1 107 ? 17.157 -5.551 -19.795 1.00 97.56 107 LEU A C 1
ATOM 893 O O . LEU A 1 107 ? 16.235 -6.189 -20.310 1.00 97.56 107 LEU A O 1
ATOM 897 N N . PRO A 1 108 ? 18.066 -6.151 -19.009 1.00 95.31 108 PRO A N 1
ATOM 898 C CA . PRO A 1 108 ? 17.975 -7.568 -18.678 1.00 95.31 108 PRO A CA 1
ATOM 899 C C . PRO A 1 108 ? 16.788 -7.842 -17.742 1.00 95.31 108 PRO A C 1
ATOM 901 O O . PRO A 1 108 ? 16.226 -6.927 -17.134 1.00 95.31 108 PRO A O 1
ATOM 904 N N . VAL A 1 109 ? 16.415 -9.119 -17.615 1.00 95.75 109 VAL A N 1
ATOM 905 C CA . VAL A 1 109 ? 15.468 -9.573 -16.582 1.00 95.75 109 VAL A CA 1
ATOM 906 C C . VAL A 1 109 ? 15.962 -9.185 -15.185 1.00 95.75 109 VAL A C 1
ATOM 908 O O . VAL A 1 109 ? 17.162 -9.023 -14.967 1.00 95.75 109 VAL A O 1
ATOM 911 N N . ASP A 1 110 ? 15.040 -9.075 -14.232 1.00 95.31 110 ASP A N 1
ATOM 912 C CA . ASP A 1 110 ? 15.351 -8.935 -12.801 1.00 95.31 110 ASP A CA 1
ATOM 913 C C . ASP A 1 110 ? 16.082 -7.654 -12.374 1.00 95.31 110 ASP A C 1
ATOM 915 O O . ASP A 1 110 ? 16.511 -7.533 -11.224 1.00 95.31 110 ASP A O 1
ATOM 919 N N . TYR A 1 111 ? 16.136 -6.655 -13.255 1.00 94.56 111 TYR A N 1
ATOM 920 C CA . TYR A 1 111 ? 16.773 -5.364 -13.007 1.00 94.56 111 TYR A CA 1
ATOM 921 C C . TYR A 1 111 ? 15.923 -4.415 -12.143 1.00 94.56 111 TYR A C 1
ATOM 923 O O . TYR A 1 111 ? 16.432 -3.743 -11.250 1.00 94.56 111 TYR A O 1
ATOM 931 N N . LEU A 1 112 ? 14.614 -4.367 -12.387 1.00 96.12 112 LEU A N 1
ATOM 932 C CA . LEU A 1 112 ? 13.631 -3.529 -11.702 1.00 96.12 112 LEU A CA 1
ATOM 933 C C . LEU A 1 112 ? 12.664 -4.393 -10.892 1.00 96.12 112 LEU A C 1
ATOM 935 O O . LEU A 1 112 ? 12.332 -5.517 -11.272 1.00 96.12 112 LEU A O 1
ATOM 939 N N . THR A 1 113 ? 12.199 -3.848 -9.768 1.00 96.62 113 THR A N 1
ATOM 940 C CA . THR A 1 113 ? 11.259 -4.522 -8.860 1.00 96.62 113 THR A CA 1
ATOM 941 C C . THR A 1 113 ? 9.947 -3.766 -8.814 1.00 96.62 113 THR A C 1
ATOM 943 O O . THR A 1 113 ? 9.934 -2.572 -8.527 1.00 96.62 113 THR A O 1
ATOM 946 N N . PHE A 1 114 ? 8.855 -4.479 -9.045 1.00 97.31 114 PHE A N 1
ATOM 947 C CA . PHE A 1 114 ? 7.496 -3.970 -8.978 1.00 97.31 114 PHE A CA 1
ATOM 948 C C . PHE A 1 114 ? 6.690 -4.753 -7.949 1.00 97.31 114 PHE A C 1
ATOM 950 O O . PHE A 1 114 ? 7.072 -5.845 -7.530 1.00 97.31 114 PHE A O 1
ATOM 957 N N . TYR A 1 115 ? 5.557 -4.190 -7.560 1.00 97.56 115 TYR A N 1
ATOM 958 C CA . TYR A 1 115 ? 4.681 -4.726 -6.533 1.00 97.56 115 TYR A CA 1
ATOM 959 C C . TYR A 1 115 ? 3.272 -4.890 -7.089 1.00 97.56 115 TYR A C 1
ATOM 961 O O . TYR A 1 115 ? 2.775 -4.053 -7.851 1.00 97.56 115 TYR A O 1
ATOM 969 N N . THR A 1 116 ? 2.610 -5.979 -6.711 1.00 96.56 116 THR A N 1
ATOM 970 C CA . THR A 1 116 ? 1.176 -6.133 -6.956 1.00 96.56 116 THR A CA 1
ATOM 971 C C . THR A 1 116 ? 0.393 -5.180 -6.063 1.00 96.56 116 THR A C 1
ATOM 973 O O . THR A 1 116 ? 0.785 -4.941 -4.920 1.00 96.56 116 THR A O 1
ATOM 976 N N . LYS A 1 117 ? -0.741 -4.672 -6.553 1.00 95.69 117 LYS A N 1
ATOM 977 C CA . LYS A 1 117 ? -1.646 -3.861 -5.735 1.00 95.69 117 LYS A CA 1
ATOM 978 C C . LYS A 1 117 ? -2.202 -4.708 -4.576 1.00 95.69 117 LYS A C 1
ATOM 980 O O . LYS A 1 117 ? -2.818 -5.735 -4.864 1.00 95.69 117 LYS A O 1
ATOM 985 N N . PRO A 1 118 ? -2.045 -4.289 -3.309 1.00 96.44 118 PRO A N 1
ATOM 986 C CA . PRO A 1 118 ? -2.689 -4.961 -2.187 1.00 96.44 118 PRO A CA 1
ATOM 987 C C . PRO A 1 118 ? -4.216 -4.854 -2.245 1.00 96.44 118 PRO A C 1
ATOM 989 O O . PRO A 1 118 ? -4.773 -3.846 -2.690 1.00 96.44 118 PRO A O 1
ATOM 992 N N . ASP A 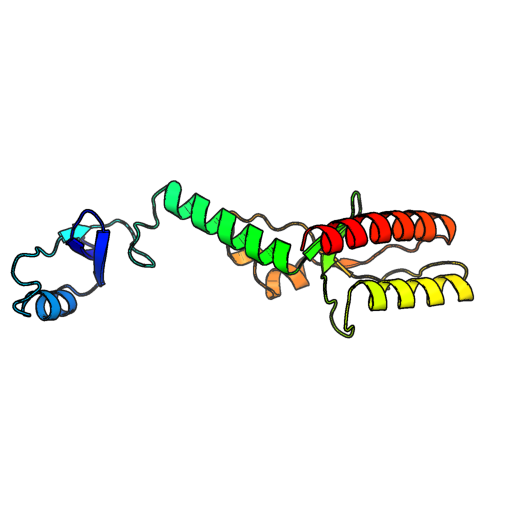1 119 ? -4.900 -5.863 -1.717 1.00 96.81 119 ASP A N 1
ATOM 993 C CA . ASP A 1 119 ? -6.297 -5.752 -1.308 1.00 96.81 119 ASP A CA 1
ATOM 994 C C . ASP A 1 119 ? -6.367 -5.023 0.043 1.00 96.81 119 ASP A C 1
ATOM 996 O O . ASP A 1 119 ? -6.144 -5.620 1.093 1.00 96.81 119 ASP A O 1
ATOM 1000 N N . PHE A 1 120 ? -6.679 -3.724 0.033 1.00 96.06 120 PHE A N 1
ATOM 1001 C CA . PHE A 1 120 ? -6.698 -2.891 1.247 1.00 96.06 120 PHE A CA 1
ATOM 1002 C C . PHE A 1 120 ? -7.756 -3.310 2.285 1.00 96.06 120 PHE A C 1
ATOM 1004 O O . PHE A 1 120 ? -7.707 -2.863 3.437 1.00 96.06 120 PHE A O 1
ATOM 1011 N N . THR A 1 121 ? -8.696 -4.192 1.919 1.00 93.56 121 THR A N 1
ATOM 1012 C CA . THR A 1 121 ? -9.623 -4.809 2.882 1.00 93.56 121 THR A CA 1
ATOM 1013 C C . THR A 1 121 ? -8.918 -5.794 3.817 1.00 93.56 121 THR A C 1
ATOM 1015 O O . THR A 1 121 ? -9.384 -6.017 4.935 1.00 93.56 121 THR A O 1
ATOM 1018 N N . LYS A 1 122 ? -7.749 -6.298 3.410 1.00 93.12 122 L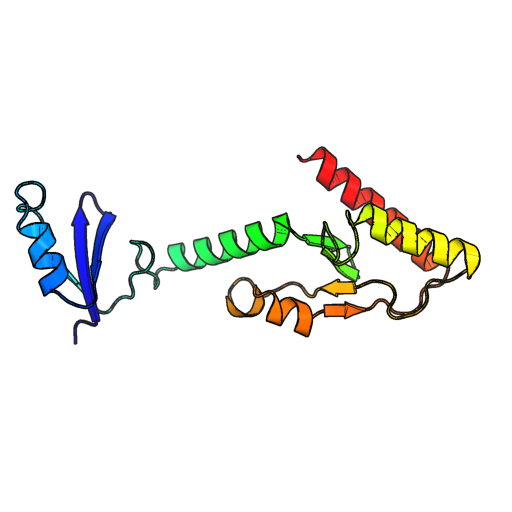YS A N 1
ATOM 1019 C CA . LYS A 1 122 ? -6.922 -7.268 4.127 1.00 93.12 122 LYS A CA 1
ATOM 1020 C C . LYS A 1 122 ? -5.677 -6.595 4.686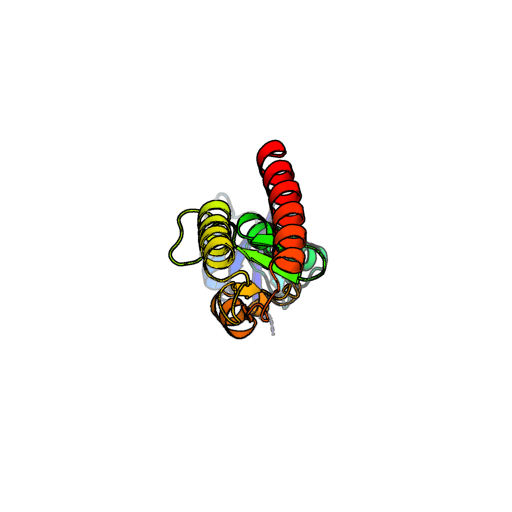 1.00 93.12 122 LYS A C 1
ATOM 1022 O O . LYS A 1 122 ? -4.838 -6.074 3.951 1.00 93.12 122 LYS A O 1
ATOM 1027 N N . GLU A 1 123 ? -5.552 -6.602 6.006 1.00 90.69 123 GLU A N 1
ATOM 1028 C CA . GLU A 1 123 ? -4.430 -5.957 6.690 1.00 90.69 123 GLU A CA 1
ATOM 1029 C C . GLU A 1 123 ? -3.101 -6.630 6.360 1.00 90.69 123 GLU A C 1
ATOM 1031 O O . GLU A 1 123 ? -2.100 -5.962 6.110 1.00 90.69 123 GLU A O 1
ATOM 1036 N N . GLU A 1 124 ? -3.116 -7.958 6.280 1.00 93.38 124 GLU A N 1
ATOM 1037 C CA . GLU A 1 124 ? -1.952 -8.781 6.001 1.00 93.38 124 GLU A CA 1
ATOM 1038 C C . GLU A 1 124 ? -1.309 -8.440 4.652 1.00 93.38 124 GLU A C 1
ATOM 1040 O O . GLU A 1 124 ? -0.087 -8.508 4.532 1.00 93.38 124 GLU A O 1
ATOM 1045 N N . GLN A 1 125 ? -2.099 -7.990 3.668 1.00 95.81 125 GLN A N 1
ATOM 1046 C CA . GLN A 1 125 ? -1.589 -7.610 2.347 1.00 95.81 125 GLN A CA 1
ATOM 1047 C C . GLN A 1 125 ? -0.907 -6.239 2.330 1.00 95.81 125 GLN A C 1
ATOM 1049 O O . GLN A 1 125 ? -0.200 -5.904 1.384 1.00 95.81 125 GLN A O 1
ATOM 1054 N N . CYS A 1 126 ? -1.089 -5.445 3.383 1.00 92.81 126 CYS A N 1
ATOM 1055 C CA . CYS A 1 126 ? -0.474 -4.129 3.528 1.00 92.81 126 CYS A CA 1
ATOM 1056 C C . CYS A 1 126 ? 0.838 -4.176 4.334 1.00 92.81 126 CYS A C 1
ATOM 1058 O O . CYS A 1 126 ? 1.413 -3.126 4.623 1.00 92.81 126 CYS A O 1
ATOM 1060 N N . SER A 1 127 ? 1.296 -5.373 4.723 1.00 94.69 127 SER A N 1
ATOM 1061 C CA . SER A 1 127 ? 2.561 -5.581 5.434 1.00 94.69 127 SER A CA 1
ATOM 1062 C C . SER A 1 127 ? 3.767 -5.573 4.489 1.00 94.69 127 SER A C 1
ATOM 1064 O O . SER A 1 127 ? 3.658 -5.927 3.314 1.00 94.69 127 SER A O 1
ATOM 1066 N N . GLU A 1 128 ? 4.942 -5.205 5.006 1.00 94.31 128 GLU A N 1
ATOM 1067 C CA . GLU A 1 128 ? 6.189 -5.233 4.230 1.00 94.31 128 GLU A CA 1
ATOM 1068 C C . GLU A 1 128 ? 6.540 -6.670 3.814 1.00 94.31 128 GLU A C 1
ATOM 1070 O O . GLU A 1 128 ? 6.988 -6.906 2.694 1.00 94.31 128 GLU A O 1
ATOM 1075 N N . GLU A 1 129 ? 6.281 -7.645 4.685 1.00 96.44 129 GLU A N 1
ATOM 1076 C CA . GLU A 1 129 ? 6.495 -9.066 4.428 1.00 96.44 129 GLU A CA 1
ATOM 1077 C C . GLU A 1 129 ? 5.664 -9.541 3.235 1.00 96.44 129 GLU A C 1
ATOM 1079 O O . GLU A 1 129 ? 6.191 -10.203 2.337 1.00 96.44 129 GLU A O 1
ATOM 1084 N N . TRP A 1 130 ? 4.381 -9.166 3.186 1.00 97.00 130 TRP A N 1
ATOM 1085 C CA . TRP A 1 130 ? 3.518 -9.517 2.063 1.00 97.00 130 TRP A CA 1
ATOM 1086 C C . TRP A 1 130 ? 3.933 -8.798 0.782 1.00 97.00 130 TRP A C 1
ATOM 1088 O O . TRP A 1 130 ? 3.980 -9.432 -0.273 1.00 97.00 130 TRP A O 1
ATOM 1098 N N . LEU A 1 131 ? 4.291 -7.511 0.860 1.00 96.25 131 LEU A N 1
ATOM 1099 C CA . LEU A 1 131 ? 4.764 -6.744 -0.295 1.00 96.25 131 LEU A CA 1
ATOM 1100 C C . LEU A 1 131 ? 6.021 -7.367 -0.909 1.00 96.25 131 LEU A C 1
ATOM 1102 O O . LEU A 1 131 ? 6.095 -7.498 -2.127 1.00 96.25 131 LEU A O 1
ATOM 1106 N N . ILE A 1 132 ? 6.986 -7.801 -0.094 1.00 95.25 132 ILE A N 1
ATOM 1107 C CA . ILE A 1 132 ? 8.188 -8.500 -0.576 1.00 95.25 132 ILE A CA 1
ATOM 1108 C C . ILE A 1 132 ? 7.824 -9.857 -1.182 1.00 95.25 132 ILE A C 1
ATOM 1110 O O . ILE A 1 132 ? 8.359 -10.215 -2.229 1.00 95.25 132 ILE A O 1
ATOM 1114 N N . ALA A 1 133 ? 6.925 -10.615 -0.549 1.00 96.88 133 ALA A N 1
ATOM 1115 C CA . ALA A 1 133 ? 6.511 -11.930 -1.037 1.00 96.88 133 ALA A CA 1
ATOM 1116 C C . ALA A 1 133 ? 5.722 -11.865 -2.359 1.00 96.88 133 ALA A C 1
ATOM 1118 O O . ALA A 1 133 ? 5.751 -12.821 -3.130 1.00 96.88 133 ALA A O 1
ATOM 1119 N N . ASN A 1 134 ? 5.048 -10.743 -2.631 1.00 96.69 134 ASN A N 1
ATOM 1120 C CA . ASN A 1 134 ? 4.238 -10.515 -3.832 1.00 96.69 134 ASN A CA 1
ATOM 1121 C C . ASN A 1 134 ? 4.864 -9.474 -4.774 1.00 96.69 134 ASN A C 1
ATOM 1123 O O . ASN A 1 134 ? 4.193 -8.905 -5.639 1.00 96.69 134 ASN A O 1
ATOM 1127 N N . GLN A 1 135 ? 6.163 -9.214 -4.626 1.00 96.69 135 GLN A N 1
ATOM 1128 C CA . GLN A 1 135 ? 6.903 -8.434 -5.605 1.00 96.69 135 GLN A CA 1
ATOM 1129 C C . GLN A 1 135 ? 7.196 -9.295 -6.836 1.00 96.69 135 GLN A C 1
ATOM 1131 O O . GLN A 1 135 ? 7.381 -10.510 -6.755 1.00 96.69 135 GLN A O 1
ATOM 1136 N N . PHE A 1 136 ? 7.311 -8.652 -7.984 1.00 97.44 136 PHE A N 1
ATOM 1137 C CA . PHE A 1 136 ? 7.751 -9.286 -9.214 1.00 97.44 136 PHE A CA 1
ATOM 1138 C C . PHE A 1 136 ? 8.789 -8.412 -9.899 1.00 97.44 136 PHE A C 1
ATOM 1140 O O . PHE A 1 136 ? 9.020 -7.253 -9.549 1.00 97.44 136 PHE A O 1
ATOM 1147 N N . LYS A 1 137 ? 9.470 -9.011 -10.861 1.00 96.56 137 LYS A N 1
ATOM 1148 C CA . LYS A 1 137 ? 10.597 -8.405 -11.544 1.00 96.56 137 LYS A CA 1
ATOM 1149 C C . LYS A 1 137 ? 10.255 -8.101 -12.991 1.00 96.56 137 LYS A C 1
ATOM 1151 O O . LYS A 1 137 ? 9.374 -8.739 -13.572 1.00 96.56 137 LYS A O 1
ATOM 1156 N N . ASN A 1 138 ? 10.942 -7.125 -13.581 1.00 95.69 138 ASN A N 1
ATOM 1157 C CA . ASN A 1 138 ? 10.803 -6.889 -15.012 1.00 95.69 138 ASN A CA 1
ATOM 1158 C C . ASN A 1 138 ? 11.259 -8.122 -15.804 1.00 95.69 138 ASN A C 1
ATOM 1160 O O . ASN A 1 138 ? 12.256 -8.770 -15.482 1.00 95.69 138 ASN A O 1
ATOM 1164 N N . LYS A 1 139 ? 10.561 -8.386 -16.907 1.00 95.75 139 LYS A N 1
ATOM 1165 C CA . LYS A 1 139 ? 11.106 -9.211 -17.985 1.00 95.75 139 LYS A CA 1
ATOM 1166 C C . LYS A 1 139 ? 12.185 -8.422 -18.729 1.00 95.75 139 LYS A C 1
ATOM 1168 O O . LYS A 1 139 ? 12.276 -7.202 -18.576 1.00 95.75 139 LYS A O 1
ATOM 1173 N N . ALA A 1 140 ? 12.978 -9.115 -19.544 1.00 96.56 140 ALA A N 1
ATOM 1174 C CA . ALA A 1 140 ? 13.879 -8.440 -20.464 1.00 96.56 140 ALA A CA 1
ATOM 1175 C C . ALA A 1 140 ? 13.075 -7.480 -21.349 1.00 96.56 140 ALA A C 1
ATOM 1177 O O . ALA A 1 140 ? 11.986 -7.834 -21.802 1.00 96.56 140 ALA A O 1
ATOM 1178 N N . MET A 1 141 ? 13.619 -6.288 -21.568 1.00 96.69 141 MET A N 1
ATOM 1179 C CA . MET A 1 141 ? 13.057 -5.285 -22.464 1.00 96.69 141 MET A CA 1
ATOM 1180 C C . MET A 1 141 ? 14.103 -4.937 -23.512 1.00 96.69 141 MET A C 1
ATOM 1182 O O . MET A 1 141 ? 15.283 -4.742 -23.208 1.00 96.69 141 MET A O 1
ATOM 1186 N N . THR A 1 142 ? 13.669 -4.823 -24.754 1.00 97.75 142 THR A N 1
ATOM 1187 C CA . THR A 1 142 ? 14.427 -4.128 -25.788 1.00 97.75 142 THR A CA 1
ATOM 1188 C C . THR A 1 142 ? 14.603 -2.658 -25.411 1.00 97.75 142 THR A C 1
ATOM 1190 O O . THR A 1 142 ? 13.922 -2.125 -24.530 1.00 97.75 142 THR A O 1
ATOM 1193 N N . LYS A 1 143 ? 15.529 -1.975 -26.087 1.00 97.06 143 LYS A N 1
ATOM 1194 C CA . LYS A 1 143 ? 15.706 -0.535 -25.904 1.00 97.06 143 LYS A CA 1
ATOM 1195 C C . LYS A 1 143 ? 14.410 0.242 -26.152 1.00 97.06 143 LYS A C 1
ATOM 1197 O O . LYS A 1 143 ? 14.091 1.110 -25.352 1.00 97.06 143 LYS A O 1
ATOM 1202 N N . ASP A 1 144 ? 13.664 -0.087 -27.203 1.00 96.88 144 ASP A N 1
ATOM 1203 C CA . ASP A 1 144 ? 12.440 0.640 -27.558 1.00 96.88 144 ASP A CA 1
ATOM 1204 C C . ASP A 1 144 ? 11.336 0.442 -26.508 1.00 96.88 144 ASP A C 1
ATOM 1206 O O . ASP A 1 144 ? 10.759 1.422 -26.039 1.00 96.88 144 ASP A O 1
ATOM 1210 N N . GLU A 1 145 ? 11.122 -0.797 -26.046 1.00 96.06 145 GLU A N 1
ATOM 1211 C CA . GLU A 1 145 ? 10.188 -1.096 -24.946 1.00 96.06 145 GLU A CA 1
ATOM 1212 C C . GLU A 1 145 ? 10.579 -0.363 -23.656 1.00 96.06 145 GLU A C 1
ATOM 1214 O O . GLU A 1 145 ? 9.727 0.181 -22.950 1.00 96.06 145 GLU A O 1
ATOM 1219 N N . PHE A 1 146 ? 11.879 -0.309 -23.347 1.00 96.88 146 PHE A N 1
ATOM 1220 C CA . PHE A 1 146 ? 12.356 0.431 -22.186 1.00 96.88 146 PHE A CA 1
ATOM 1221 C C . PHE A 1 146 ? 12.147 1.940 -22.335 1.00 96.88 146 PHE A C 1
ATOM 1223 O O . PHE A 1 146 ? 11.795 2.597 -21.359 1.00 96.88 146 PHE A O 1
ATOM 1230 N N . MET A 1 147 ? 12.348 2.507 -23.526 1.00 96.25 147 MET A N 1
ATOM 1231 C CA . MET A 1 147 ? 12.119 3.933 -23.757 1.00 96.25 147 MET A CA 1
ATOM 1232 C C . MET A 1 147 ? 10.640 4.298 -23.603 1.00 96.25 147 MET A C 1
ATOM 1234 O O . MET A 1 147 ? 10.341 5.322 -22.992 1.00 96.25 147 MET A O 1
ATOM 1238 N N . GLU A 1 148 ? 9.719 3.449 -24.066 1.00 94.56 148 GLU A N 1
ATOM 1239 C CA . GLU A 1 148 ? 8.281 3.626 -23.829 1.00 94.56 148 GLU A CA 1
ATOM 1240 C C . GLU A 1 148 ? 7.950 3.580 -22.328 1.00 94.56 148 GLU A C 1
ATOM 1242 O O . GLU A 1 148 ? 7.285 4.476 -21.798 1.00 94.56 148 GLU A O 1
ATOM 1247 N N . PHE A 1 149 ? 8.481 2.582 -21.614 1.00 95.31 149 PHE A N 1
ATOM 1248 C CA . PHE A 1 149 ? 8.367 2.494 -20.158 1.00 95.31 149 PHE A CA 1
ATOM 1249 C C . PHE A 1 149 ? 8.922 3.745 -19.457 1.00 95.31 149 PHE A C 1
ATOM 1251 O O . PHE A 1 149 ? 8.266 4.301 -18.575 1.00 95.31 149 PHE A O 1
ATOM 1258 N N . TYR A 1 150 ? 10.108 4.207 -19.855 1.00 94.81 150 TYR A N 1
ATOM 1259 C CA . TYR A 1 150 ? 10.785 5.365 -19.276 1.00 94.81 150 TYR A CA 1
ATOM 1260 C C . TYR A 1 150 ? 9.965 6.642 -19.465 1.00 94.81 150 TYR A C 1
ATOM 1262 O O . TYR A 1 150 ? 9.777 7.396 -18.512 1.00 94.81 150 TYR A O 1
ATOM 1270 N N . THR A 1 151 ? 9.422 6.868 -20.664 1.00 92.50 151 THR A N 1
ATOM 1271 C CA . THR A 1 151 ? 8.540 8.009 -20.931 1.00 92.50 151 THR A CA 1
ATOM 1272 C C . THR A 1 151 ? 7.306 7.975 -20.031 1.00 92.50 151 THR A C 1
ATOM 1274 O O . THR A 1 151 ? 7.008 8.981 -19.386 1.00 92.50 151 THR A O 1
ATOM 1277 N N . ASN A 1 152 ? 6.644 6.819 -19.905 1.00 92.19 152 ASN A N 1
ATOM 1278 C CA . ASN A 1 152 ? 5.492 6.664 -19.013 1.00 92.19 152 ASN A CA 1
ATOM 1279 C C . ASN A 1 152 ? 5.861 6.952 -17.551 1.00 92.19 152 ASN A C 1
ATOM 1281 O O . ASN A 1 152 ? 5.156 7.700 -16.871 1.00 92.19 152 ASN A O 1
ATOM 1285 N N . PHE A 1 153 ? 6.988 6.411 -17.079 1.00 94.44 153 PHE A N 1
ATOM 1286 C CA . PHE A 1 153 ? 7.507 6.675 -15.740 1.00 94.44 153 PHE A CA 1
ATOM 1287 C C . PHE A 1 153 ? 7.723 8.175 -15.499 1.00 94.44 153 PHE A C 1
ATOM 1289 O O . PHE A 1 153 ? 7.227 8.698 -14.504 1.00 94.44 153 PHE A O 1
ATOM 1296 N N . VAL A 1 154 ? 8.417 8.878 -16.403 1.00 92.19 154 VAL A N 1
ATOM 1297 C CA . VAL A 1 154 ? 8.725 10.310 -16.245 1.00 92.19 154 VAL A CA 1
ATOM 1298 C C . VAL A 1 154 ? 7.447 11.146 -16.211 1.00 92.19 154 VAL A C 1
ATOM 1300 O O . VAL A 1 154 ? 7.316 12.023 -15.358 1.00 92.19 154 VAL A O 1
ATOM 1303 N N . THR A 1 155 ? 6.478 10.865 -17.087 1.00 91.50 155 THR A N 1
ATOM 1304 C CA . THR A 1 155 ? 5.185 11.564 -17.085 1.00 91.50 155 THR A CA 1
ATOM 1305 C C . THR A 1 155 ? 4.461 11.404 -15.750 1.00 91.50 155 THR A C 1
ATOM 1307 O O . THR A 1 155 ? 3.972 12.385 -15.192 1.00 91.50 155 THR A O 1
ATOM 1310 N N . ILE A 1 156 ? 4.412 10.186 -15.212 1.00 92.25 156 ILE A N 1
ATOM 1311 C CA . ILE A 1 156 ? 3.744 9.907 -13.936 1.00 92.25 156 ILE A CA 1
ATOM 1312 C C . ILE A 1 156 ? 4.492 10.562 -12.781 1.00 92.25 156 ILE A C 1
ATOM 1314 O O . ILE A 1 156 ? 3.868 11.216 -11.949 1.00 92.25 156 ILE A O 1
ATOM 1318 N N . TRP A 1 157 ? 5.816 10.417 -12.743 1.00 90.56 157 TRP A N 1
ATOM 1319 C CA . TRP A 1 157 ? 6.648 10.981 -11.688 1.00 90.56 157 TRP A CA 1
ATOM 1320 C C . TRP A 1 157 ? 6.503 12.502 -11.612 1.00 90.56 157 TRP A C 1
ATOM 1322 O O . TRP A 1 157 ? 6.221 13.039 -10.544 1.00 90.56 157 TRP A O 1
ATOM 1332 N N . ASN A 1 158 ? 6.590 13.191 -12.751 1.00 88.56 158 ASN A N 1
ATOM 1333 C CA . ASN A 1 158 ? 6.429 14.642 -12.796 1.00 88.56 158 ASN A CA 1
ATOM 1334 C C . ASN A 1 158 ? 5.029 15.071 -12.340 1.00 88.56 158 ASN A C 1
ATOM 1336 O O . ASN A 1 158 ? 4.899 16.027 -11.583 1.00 88.56 158 ASN A O 1
ATOM 1340 N N . ASN A 1 159 ? 3.978 14.347 -12.736 1.00 87.44 159 ASN A N 1
ATOM 1341 C CA . ASN A 1 159 ? 2.624 14.638 -12.262 1.00 87.44 159 ASN A CA 1
ATOM 1342 C C . ASN A 1 159 ? 2.494 14.473 -10.739 1.00 87.44 159 ASN A C 1
ATOM 1344 O O . ASN A 1 159 ? 1.770 15.236 -10.113 1.00 87.44 159 ASN A O 1
ATOM 1348 N N . LEU A 1 160 ? 3.188 13.506 -10.132 1.00 83.81 160 LEU A N 1
ATOM 1349 C CA . LEU A 1 160 ? 3.179 13.307 -8.679 1.00 83.81 160 LEU A CA 1
ATOM 1350 C C . LEU A 1 160 ? 3.934 14.407 -7.926 1.00 83.81 160 LEU A C 1
ATOM 1352 O O . LEU A 1 160 ? 3.487 14.804 -6.854 1.00 83.81 160 LEU A O 1
ATOM 1356 N N . GLU A 1 161 ? 5.052 14.889 -8.469 1.00 69.19 161 GLU A N 1
ATOM 1357 C CA . GLU A 1 161 ? 5.839 15.992 -7.893 1.00 69.19 161 GLU A CA 1
ATOM 1358 C C . GLU A 1 161 ? 5.112 17.339 -8.013 1.00 69.19 161 GLU A C 1
ATOM 1360 O O . GLU A 1 161 ? 5.174 18.156 -7.105 1.00 69.19 161 GLU A O 1
ATOM 1365 N N . HIS A 1 162 ? 4.368 17.568 -9.099 1.00 60.22 162 HIS A N 1
ATOM 1366 C CA . HIS A 1 162 ? 3.585 18.797 -9.294 1.00 60.22 162 HIS A CA 1
ATOM 1367 C C . HIS A 1 162 ? 2.237 18.819 -8.548 1.00 60.22 162 HIS A C 1
ATOM 1369 O O . HIS A 1 162 ? 1.529 19.825 -8.600 1.00 60.22 162 HIS A O 1
ATOM 1375 N N . LEU A 1 163 ? 1.866 17.721 -7.881 1.00 55.81 163 LEU A N 1
ATOM 1376 C CA . LEU A 1 163 ? 0.680 17.614 -7.021 1.00 55.81 163 LEU A CA 1
ATOM 1377 C C . LEU A 1 163 ? 1.011 17.702 -5.517 1.00 55.81 163 LEU A C 1
ATOM 1379 O O . LEU A 1 163 ? 0.085 17.636 -4.705 1.00 55.81 163 LEU A O 1
ATOM 1383 N N . GLN A 1 164 ? 2.295 17.817 -5.153 1.00 47.34 164 GLN A N 1
ATOM 1384 C CA . GLN A 1 164 ? 2.764 18.098 -3.787 1.00 47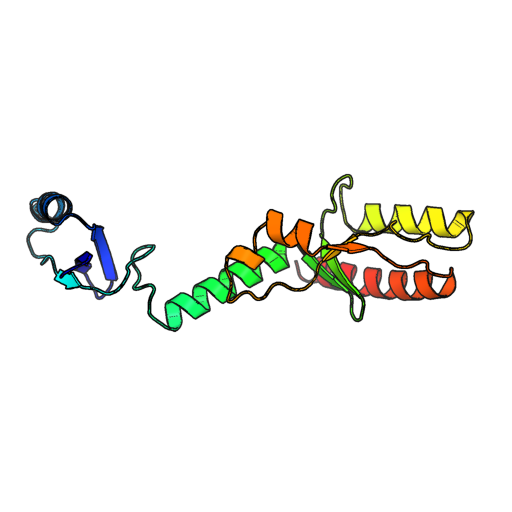.34 164 GLN A CA 1
ATOM 1385 C C . GLN A 1 164 ? 2.928 19.603 -3.568 1.00 47.34 164 GLN A C 1
ATOM 1387 O O . GLN A 1 164 ? 2.650 20.039 -2.428 1.00 47.34 164 GLN A O 1
#

pLDDT: mean 92.59, std 7.4, range [47.34, 97.75]